Protein AF-A0A1H7PS99-F1 (afdb_monomer_lite)

Secondary structure (DSSP, 8-state):
--PPEEESSHHHHHHHHTSHHHHHHHHHHT-EEEETTEEEE--------

Radius of gyration: 11.41 Å; chains: 1; bounding box: 31×22×28 Å

Structure (mmCIF, N/CA/C/O backbone):
data_AF-A0A1H7PS99-F1
#
_entry.id   AF-A0A1H7PS99-F1
#
loop_
_atom_site.group_PDB
_atom_site.id
_atom_site.type_symbol
_atom_site.label_atom_id
_atom_site.label_alt_id
_atom_site.label_comp_id
_atom_site.label_asym_id
_atom_site.label_entity_id
_atom_site.label_seq_id
_atom_site.pdbx_PDB_ins_code
_atom_site.Cartn_x
_atom_site.Cartn_y
_atom_site.Cartn_z
_atom_site.occupancy
_atom_site.B_iso_or_equiv
_atom_site.auth_seq_id
_atom_site.auth_comp_id
_atom_site.auth_asym_id
_atom_site.auth_atom_id
_atom_site.pdbx_PDB_model_num
ATOM 1 N N . MET A 1 1 ? -17.382 0.382 6.919 1.00 47.53 1 MET A N 1
ATOM 2 C CA . MET A 1 1 ? -16.780 -0.206 5.701 1.00 47.53 1 MET A CA 1
ATOM 3 C C . MET A 1 1 ? -15.280 -0.006 5.820 1.00 47.53 1 MET A C 1
ATOM 5 O O . MET A 1 1 ? -14.893 1.123 6.086 1.00 47.53 1 MET A O 1
ATOM 9 N N . LYS A 1 2 ? -14.461 -1.066 5.739 1.00 58.59 2 LYS A N 1
ATOM 10 C CA . LYS A 1 2 ? -12.998 -0.908 5.655 1.00 58.59 2 LYS A CA 1
ATOM 11 C C . LYS A 1 2 ? -12.699 -0.343 4.263 1.00 58.59 2 LYS A C 1
ATOM 13 O O . LYS A 1 2 ? -13.068 -0.977 3.276 1.00 58.59 2 LYS A O 1
ATOM 18 N N . TYR A 1 3 ? -12.160 0.868 4.193 1.00 66.06 3 TYR A N 1
ATOM 19 C CA . TYR A 1 3 ? -11.723 1.463 2.933 1.00 66.06 3 TYR A CA 1
ATOM 20 C C . TYR A 1 3 ? -10.458 0.720 2.487 1.00 66.06 3 TYR A C 1
ATOM 22 O O . TYR A 1 3 ? -9.592 0.455 3.308 1.00 66.06 3 TYR A O 1
ATOM 30 N N . ILE A 1 4 ? -10.388 0.310 1.220 1.00 78.00 4 ILE A N 1
ATOM 31 C CA . ILE A 1 4 ? -9.161 -0.239 0.631 1.00 78.00 4 ILE A CA 1
ATOM 32 C C . ILE A 1 4 ? -8.440 0.949 0.007 1.00 78.00 4 ILE A C 1
ATOM 34 O O . ILE A 1 4 ? -9.009 1.612 -0.864 1.00 78.00 4 ILE A O 1
ATOM 38 N N . LYS A 1 5 ? -7.224 1.246 0.469 1.00 88.25 5 LYS A N 1
ATOM 39 C CA . LYS A 1 5 ? -6.405 2.312 -0.115 1.00 88.25 5 LYS A CA 1
ATOM 40 C C . LYS A 1 5 ? -5.994 1.907 -1.534 1.00 88.25 5 LYS A C 1
ATOM 42 O O . LYS A 1 5 ? -5.615 0.759 -1.753 1.00 88.25 5 LYS A O 1
ATOM 47 N N . TYR A 1 6 ? -6.129 2.824 -2.490 1.00 93.19 6 TYR A N 1
ATOM 48 C CA . TYR A 1 6 ? -5.874 2.572 -3.909 1.00 93.19 6 TYR A CA 1
ATOM 49 C C . TYR A 1 6 ? -4.687 3.390 -4.415 1.00 93.19 6 TYR A C 1
ATOM 51 O O . TYR A 1 6 ? -4.590 4.576 -4.103 1.00 93.19 6 TYR A O 1
ATOM 59 N N . PHE A 1 7 ? -3.845 2.757 -5.227 1.00 94.69 7 PHE A N 1
ATOM 60 C CA . PHE A 1 7 ? -2.768 3.387 -5.985 1.00 94.69 7 PHE A CA 1
ATOM 61 C C . PHE A 1 7 ? -2.865 2.980 -7.458 1.00 94.69 7 PHE A C 1
ATOM 63 O O . PHE A 1 7 ? -3.171 1.824 -7.772 1.00 94.69 7 PHE A O 1
ATOM 70 N N . GLU A 1 8 ? -2.594 3.923 -8.362 1.00 93.88 8 GLU A N 1
ATOM 71 C CA . GLU A 1 8 ? -2.597 3.651 -9.804 1.00 93.88 8 GLU A CA 1
ATOM 72 C C . GLU A 1 8 ? -1.364 2.841 -10.211 1.00 93.88 8 GLU A C 1
ATOM 74 O O . GLU A 1 8 ? -1.449 1.997 -11.098 1.00 93.88 8 GLU A O 1
ATOM 79 N N . THR A 1 9 ? -0.236 3.045 -9.526 1.00 95.31 9 THR A N 1
ATOM 80 C CA . THR A 1 9 ? 1.034 2.375 -9.828 1.00 95.31 9 THR A CA 1
ATOM 81 C C . THR A 1 9 ? 1.717 1.795 -8.588 1.00 95.31 9 THR A C 1
ATOM 83 O O . THR A 1 9 ? 1.516 2.245 -7.457 1.00 95.31 9 THR A O 1
ATOM 86 N N . ILE A 1 10 ? 2.589 0.802 -8.807 1.00 93.81 10 ILE A N 1
ATOM 87 C CA . ILE A 1 10 ? 3.453 0.249 -7.751 1.00 93.81 10 ILE A CA 1
ATOM 88 C C . ILE A 1 10 ? 4.419 1.312 -7.217 1.00 93.81 10 ILE A C 1
ATOM 90 O O . ILE A 1 10 ? 4.645 1.363 -6.013 1.00 93.81 10 ILE A O 1
ATOM 94 N N . GLU A 1 11 ? 4.943 2.193 -8.072 1.00 95.31 11 GLU A N 1
ATOM 95 C CA . GLU A 1 11 ? 5.887 3.240 -7.661 1.00 95.31 11 GLU A CA 1
ATOM 96 C C . GLU A 1 11 ? 5.267 4.223 -6.659 1.00 95.31 11 GLU A C 1
ATOM 98 O O . GLU A 1 11 ? 5.912 4.601 -5.680 1.00 95.31 11 GLU A O 1
ATOM 103 N N . GLU A 1 12 ? 4.007 4.617 -6.862 1.00 95.38 12 GLU A N 1
ATOM 104 C CA . GLU A 1 12 ? 3.286 5.472 -5.913 1.00 95.38 12 GLU A CA 1
ATOM 105 C C . GLU A 1 12 ? 3.069 4.777 -4.572 1.00 95.38 12 GLU A C 1
ATOM 107 O O . GLU A 1 12 ? 3.314 5.373 -3.520 1.00 95.38 12 GLU A O 1
ATOM 112 N N . TYR A 1 13 ? 2.657 3.510 -4.611 1.00 94.00 13 TYR A N 1
ATOM 113 C CA . TYR A 1 13 ? 2.507 2.685 -3.420 1.00 94.00 13 TYR A CA 1
ATOM 114 C C . TYR A 1 13 ? 3.835 2.559 -2.649 1.00 94.00 13 TYR A C 1
ATOM 116 O O . TYR A 1 13 ? 3.873 2.796 -1.442 1.00 94.00 13 TYR A O 1
ATOM 124 N N . GLU A 1 14 ? 4.942 2.253 -3.331 1.00 93.25 14 GLU A N 1
ATOM 125 C CA . GLU A 1 14 ? 6.266 2.139 -2.711 1.00 93.25 14 GLU A CA 1
ATOM 126 C C . GLU A 1 14 ? 6.758 3.477 -2.152 1.00 93.25 14 GLU A C 1
ATOM 128 O O . GLU A 1 14 ? 7.357 3.522 -1.079 1.00 93.25 14 GLU A O 1
ATOM 133 N N . SER A 1 15 ? 6.511 4.580 -2.864 1.00 96.06 15 SER A N 1
ATOM 134 C CA . SER A 1 15 ? 6.833 5.927 -2.388 1.00 96.06 15 SER A CA 1
ATOM 135 C C . SER A 1 15 ? 6.063 6.265 -1.111 1.00 96.06 15 SER A C 1
ATOM 137 O O . SER A 1 15 ? 6.630 6.804 -0.162 1.00 96.06 15 SER A O 1
ATOM 139 N N . TRP A 1 16 ? 4.787 5.882 -1.052 1.00 94.69 16 TRP A N 1
ATOM 140 C CA . TRP A 1 16 ? 3.937 6.083 0.114 1.00 94.69 16 TRP A CA 1
ATOM 141 C C . TRP A 1 16 ? 4.363 5.213 1.310 1.00 94.69 16 TRP A C 1
ATOM 143 O O . TRP A 1 16 ? 4.452 5.725 2.427 1.00 94.69 16 TRP A O 1
ATOM 153 N N . MET A 1 17 ? 4.714 3.941 1.078 1.00 92.75 17 MET A N 1
ATOM 154 C CA . MET A 1 17 ? 5.194 3.001 2.108 1.00 92.75 17 MET A CA 1
ATOM 155 C C . MET A 1 17 ? 6.580 3.338 2.673 1.00 92.75 17 MET A C 1
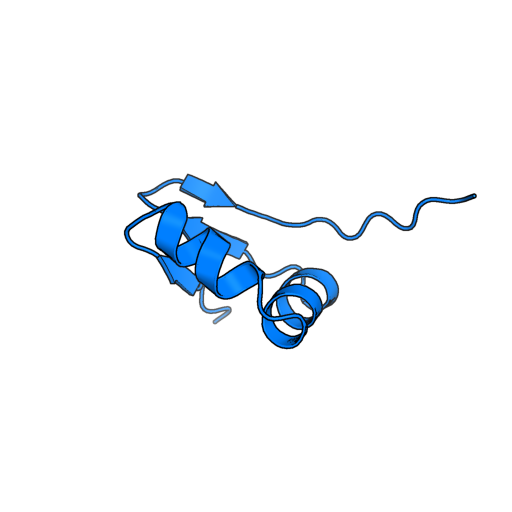ATOM 157 O O . MET A 1 17 ? 6.951 2.823 3.724 1.00 92.75 17 MET A O 1
ATOM 161 N N . LYS A 1 18 ? 7.365 4.198 2.011 1.00 93.19 18 LYS A N 1
ATOM 162 C CA . LYS A 1 18 ? 8.651 4.685 2.549 1.00 93.19 18 LYS A CA 1
ATOM 163 C C . LYS A 1 18 ? 8.489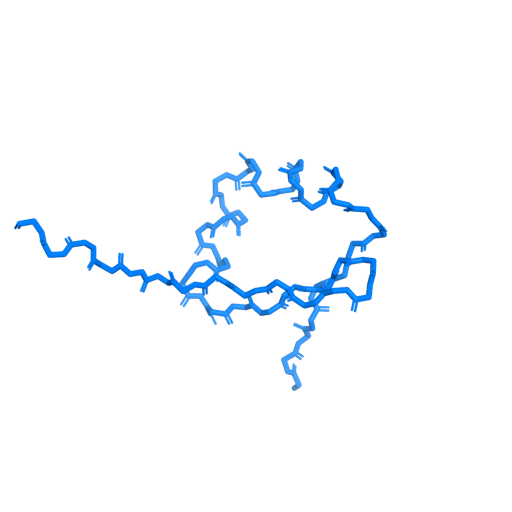 5.623 3.742 1.00 93.19 18 LYS A C 1
ATOM 165 O O . LYS A 1 18 ? 9.461 5.866 4.453 1.00 93.19 18 LYS A O 1
ATOM 170 N N . VAL A 1 19 ? 7.298 6.177 3.946 1.00 94.69 19 VAL A N 1
ATOM 171 C CA . VAL A 1 19 ? 6.984 6.961 5.141 1.00 94.69 19 VAL A CA 1
ATOM 172 C C . VAL A 1 19 ? 6.685 5.985 6.279 1.00 94.69 19 VAL A C 1
ATOM 174 O O . VAL A 1 19 ? 5.745 5.200 6.178 1.00 94.69 19 VAL A O 1
ATOM 177 N N . GLU A 1 20 ? 7.467 6.042 7.358 1.00 90.31 20 GLU A N 1
ATOM 178 C CA . GLU A 1 20 ? 7.374 5.084 8.474 1.00 90.31 20 GLU A CA 1
ATOM 179 C C . GLU A 1 20 ? 5.966 5.006 9.084 1.00 90.31 20 GLU A C 1
ATOM 181 O O . GLU A 1 20 ? 5.470 3.908 9.307 1.00 90.31 20 GLU A O 1
ATOM 186 N N . GLU A 1 21 ? 5.288 6.145 9.261 1.00 91.00 21 GLU A N 1
ATOM 187 C CA . GLU A 1 21 ? 3.919 6.212 9.805 1.00 91.00 21 GLU A CA 1
ATOM 188 C C . GLU A 1 21 ? 2.911 5.417 8.956 1.00 91.00 21 GLU A C 1
ATOM 190 O O . GLU A 1 21 ? 2.100 4.656 9.481 1.00 91.00 21 GLU A O 1
ATOM 195 N N . ASN A 1 22 ? 3.007 5.533 7.629 1.00 90.62 22 ASN A N 1
ATOM 196 C CA . ASN A 1 22 ? 2.138 4.817 6.696 1.00 90.62 22 ASN A CA 1
ATOM 197 C C . ASN A 1 22 ? 2.372 3.308 6.763 1.00 90.62 22 ASN A C 1
ATOM 199 O O . ASN A 1 22 ? 1.426 2.520 6.748 1.00 90.62 22 ASN A O 1
ATOM 203 N N . ALA A 1 23 ? 3.642 2.910 6.821 1.00 87.75 23 ALA A N 1
ATOM 204 C CA . ALA A 1 23 ? 4.012 1.514 6.936 1.00 87.75 23 ALA A CA 1
ATOM 205 C C . ALA A 1 23 ? 3.507 0.927 8.261 1.00 87.75 23 ALA A C 1
ATOM 207 O O . ALA A 1 23 ? 2.850 -0.113 8.252 1.00 87.75 23 ALA A O 1
ATOM 208 N N . GLU A 1 24 ? 3.761 1.605 9.384 1.00 88.69 24 GLU A N 1
ATOM 209 C CA . GLU A 1 24 ? 3.316 1.184 10.714 1.00 88.69 24 GLU A CA 1
ATOM 210 C C . GLU A 1 24 ? 1.794 1.002 10.772 1.00 88.69 24 GLU A C 1
ATOM 212 O O . GLU A 1 24 ? 1.324 -0.045 11.221 1.00 88.69 24 GLU A O 1
ATOM 217 N N . GLU A 1 25 ? 1.026 1.961 10.245 1.00 88.50 25 GLU A N 1
ATOM 218 C CA . GLU A 1 25 ? -0.435 1.875 10.175 1.00 88.50 25 GLU A CA 1
ATOM 219 C C . GLU A 1 25 ? -0.890 0.618 9.424 1.00 88.50 25 GLU A C 1
ATOM 221 O O . GLU A 1 25 ? -1.737 -0.133 9.914 1.00 88.50 25 GLU A O 1
ATOM 226 N N . VAL A 1 26 ? -0.310 0.348 8.254 1.00 88.06 26 VAL A N 1
ATOM 227 C CA . VAL A 1 26 ? -0.677 -0.806 7.419 1.00 88.06 26 VAL A CA 1
ATOM 228 C C . VAL A 1 26 ? -0.334 -2.124 8.103 1.00 88.06 26 VAL A C 1
ATOM 230 O O . VAL A 1 26 ? -1.146 -3.051 8.077 1.00 88.06 26 VAL A O 1
ATOM 233 N N . TYR A 1 27 ? 0.836 -2.209 8.741 1.00 85.25 27 TYR A N 1
ATOM 234 C CA . TYR A 1 27 ? 1.259 -3.408 9.462 1.00 85.25 27 TYR A CA 1
ATOM 235 C C . TYR A 1 27 ? 0.406 -3.674 10.708 1.00 85.25 27 TYR A C 1
ATOM 237 O O . TYR A 1 27 ? 0.047 -4.824 10.949 1.00 85.25 27 TYR A O 1
ATOM 245 N N . GLN A 1 28 ? 0.046 -2.642 11.480 1.00 84.19 28 GLN A N 1
ATOM 246 C CA . GLN A 1 28 ? -0.761 -2.799 12.698 1.00 84.19 28 GLN A CA 1
ATOM 247 C C . GLN A 1 28 ? -2.241 -3.074 12.410 1.00 84.19 28 GLN A C 1
ATOM 249 O O . GLN A 1 28 ? -2.900 -3.797 13.156 1.00 84.19 28 GLN A O 1
ATOM 254 N N . SER A 1 29 ? -2.787 -2.479 11.350 1.00 83.81 29 SER A N 1
ATOM 255 C CA . SER A 1 29 ? -4.216 -2.576 11.022 1.00 83.81 29 SER A CA 1
ATOM 256 C C . SER A 1 29 ? -4.572 -3.750 10.102 1.00 83.81 29 SER A C 1
ATOM 258 O O . SER A 1 29 ? -5.764 -4.004 9.862 1.00 83.81 29 SER A O 1
ATOM 260 N N . GLU A 1 30 ? -3.553 -4.445 9.580 1.00 80.44 30 GLU A N 1
ATOM 261 C CA . GLU A 1 30 ? -3.669 -5.449 8.516 1.00 80.44 30 GLU A CA 1
ATOM 262 C C . GLU A 1 30 ? -4.478 -4.907 7.320 1.00 80.44 30 GLU A C 1
ATOM 264 O O . GLU A 1 30 ? -5.344 -5.586 6.747 1.00 80.44 30 GLU A O 1
ATOM 269 N N . GLU A 1 31 ? -4.262 -3.630 6.980 1.00 84.31 31 GLU A N 1
ATOM 270 C CA . GLU A 1 31 ? -4.982 -2.975 5.893 1.00 84.31 31 GLU A CA 1
ATOM 271 C C . GLU A 1 31 ? -4.603 -3.595 4.540 1.00 84.31 31 GLU A C 1
ATOM 273 O O . GLU A 1 31 ? -3.443 -3.890 4.242 1.00 84.31 31 GLU A O 1
ATOM 278 N N . LYS A 1 32 ? -5.624 -3.816 3.705 1.00 88.19 32 LYS A N 1
ATOM 279 C CA . LYS A 1 32 ? -5.450 -4.276 2.326 1.00 88.19 32 LYS A CA 1
ATOM 280 C C . LYS A 1 32 ? -5.356 -3.066 1.414 1.00 88.19 32 LYS A C 1
ATOM 282 O O . LYS A 1 32 ? -6.183 -2.160 1.509 1.00 88.19 32 LYS A O 1
ATOM 287 N N . ILE A 1 33 ? -4.403 -3.108 0.496 1.00 91.00 33 ILE A N 1
ATOM 288 C CA . ILE A 1 33 ? -4.117 -2.039 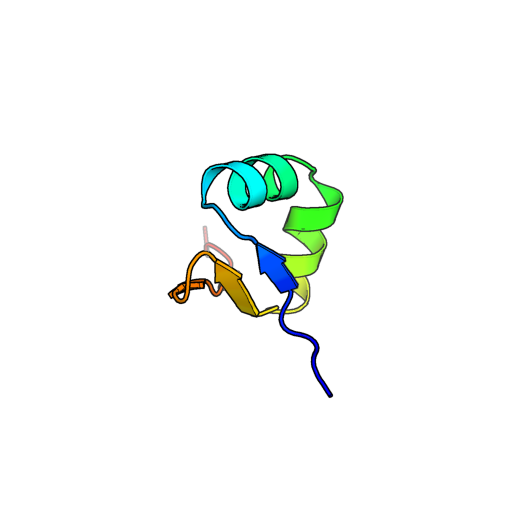-0.458 1.00 91.00 33 ILE A CA 1
ATOM 289 C C . ILE A 1 33 ? -4.362 -2.581 -1.867 1.00 91.00 33 ILE A C 1
ATOM 291 O O . ILE A 1 33 ? -3.990 -3.711 -2.169 1.00 91.00 33 ILE A O 1
ATOM 295 N N . LEU A 1 34 ? -5.015 -1.805 -2.727 1.00 92.06 34 LEU A N 1
ATOM 296 C CA . LEU A 1 34 ? -5.227 -2.124 -4.137 1.00 92.06 34 LEU A CA 1
ATOM 297 C C . LEU A 1 34 ? -4.256 -1.303 -4.984 1.00 92.06 34 LEU A C 1
ATOM 299 O O . LEU A 1 34 ? -4.284 -0.079 -4.937 1.00 92.06 34 LEU A O 1
ATOM 303 N N . VAL A 1 35 ? -3.433 -1.967 -5.782 1.00 94.06 35 VAL A N 1
ATOM 304 C CA . VAL A 1 35 ? -2.450 -1.334 -6.662 1.00 94.06 35 VAL A CA 1
ATOM 305 C C . VAL A 1 35 ? -2.627 -1.902 -8.056 1.00 94.06 35 VAL A C 1
ATOM 307 O O . VAL A 1 35 ? -2.456 -3.103 -8.231 1.00 94.06 35 VAL A O 1
ATOM 310 N N . ASP A 1 36 ? -3.016 -1.077 -9.028 1.00 93.31 36 ASP A N 1
ATOM 311 C CA . ASP A 1 36 ? -3.216 -1.510 -10.425 1.00 93.31 36 ASP A CA 1
ATOM 312 C C . ASP A 1 36 ? -4.040 -2.819 -10.562 1.00 93.31 36 ASP A C 1
ATOM 3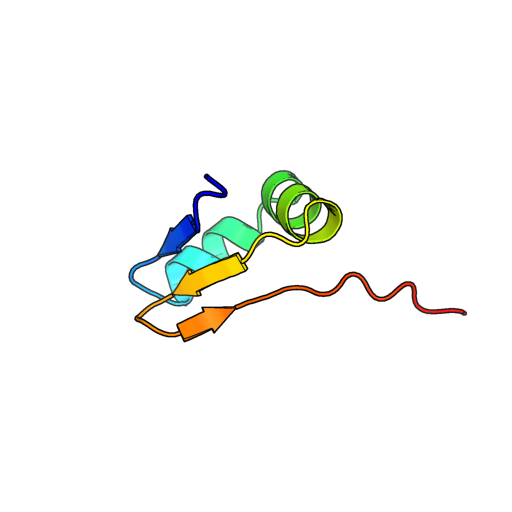14 O O . ASP A 1 36 ? -3.687 -3.773 -11.253 1.00 93.31 36 ASP A O 1
ATOM 318 N N . GLY A 1 37 ? -5.130 -2.931 -9.794 1.00 90.56 37 GLY A N 1
ATOM 319 C CA . GLY A 1 37 ? -5.980 -4.130 -9.791 1.00 90.56 37 GLY A CA 1
ATOM 320 C C . GLY A 1 37 ? -5.446 -5.325 -8.981 1.00 90.56 37 GLY A C 1
ATOM 321 O O . GLY A 1 37 ? -6.156 -6.321 -8.841 1.00 90.56 37 GLY A O 1
ATOM 322 N N . VAL A 1 38 ? -4.248 -5.230 -8.398 1.00 92.31 38 VAL A N 1
ATOM 323 C CA . VAL A 1 38 ? -3.636 -6.239 -7.519 1.00 92.31 38 VAL A CA 1
ATOM 324 C C . VAL A 1 38 ? -3.861 -5.880 -6.053 1.00 92.31 38 VAL A C 1
ATOM 326 O O . VAL A 1 38 ? -3.614 -4.756 -5.628 1.00 92.31 38 VAL A O 1
ATOM 329 N N . ILE A 1 39 ? -4.314 -6.844 -5.249 1.00 91.38 39 ILE A N 1
ATOM 330 C CA . ILE A 1 39 ? -4.465 -6.652 -3.802 1.00 91.38 39 ILE A CA 1
ATOM 331 C C . ILE A 1 39 ? -3.160 -7.037 -3.102 1.00 91.38 39 ILE A C 1
ATOM 333 O O . ILE A 1 39 ? -2.739 -8.192 -3.161 1.00 91.38 39 ILE A O 1
ATOM 337 N N . ILE A 1 40 ? -2.568 -6.078 -2.396 1.00 88.88 40 ILE A N 1
ATOM 338 C CA . ILE A 1 40 ? -1.425 -6.247 -1.503 1.00 88.88 40 ILE A CA 1
ATOM 339 C C . ILE A 1 40 ? -1.944 -6.307 -0.066 1.00 88.88 40 ILE A C 1
ATOM 341 O O . ILE A 1 40 ? -2.749 -5.479 0.366 1.00 88.88 40 ILE A O 1
ATOM 345 N N . SER A 1 41 ? -1.484 -7.299 0.686 1.00 86.38 41 SER A N 1
ATOM 346 C CA . SER A 1 41 ? -1.749 -7.421 2.117 1.00 86.38 41 SER A CA 1
ATOM 347 C C . SER A 1 41 ? -0.445 -7.670 2.848 1.00 86.38 41 SER A C 1
ATOM 349 O O . SER A 1 41 ? 0.297 -8.582 2.478 1.00 86.38 41 SER A O 1
ATOM 351 N N . HIS A 1 42 ? -0.207 -6.901 3.900 1.00 82.31 42 HIS A N 1
ATOM 352 C CA . HIS A 1 42 ? 0.927 -7.106 4.783 1.00 82.31 42 HIS A CA 1
ATOM 353 C C . HIS A 1 42 ? 0.484 -7.953 5.961 1.00 82.31 42 HIS A C 1
ATOM 355 O O . HIS A 1 42 ? -0.543 -7.686 6.577 1.00 82.31 42 HIS A O 1
ATOM 361 N N . THR A 1 43 ? 1.263 -8.978 6.269 1.00 71.94 43 THR A N 1
ATOM 362 C CA . THR A 1 43 ? 1.106 -9.740 7.502 1.00 71.94 43 THR A CA 1
ATOM 363 C C . THR A 1 43 ? 2.256 -9.356 8.407 1.00 71.94 43 THR A C 1
ATOM 365 O O . THR A 1 43 ? 3.411 -9.608 8.053 1.00 71.94 43 THR A O 1
ATOM 368 N N . TYR A 1 44 ? 1.956 -8.755 9.556 1.00 67.25 44 TYR A N 1
ATOM 369 C CA . TYR A 1 44 ? 2.952 -8.624 10.607 1.00 67.25 44 TYR A CA 1
ATOM 370 C C . TYR A 1 44 ? 3.286 -10.033 11.096 1.00 67.25 44 TYR A C 1
ATOM 372 O O . TYR A 1 44 ? 2.45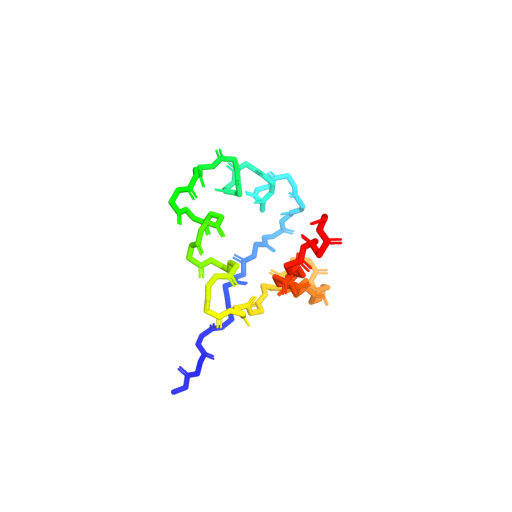2 -10.721 11.684 1.00 67.25 44 TYR A O 1
ATOM 380 N N . LYS A 1 45 ? 4.484 -10.506 10.765 1.00 64.50 45 LYS A N 1
ATOM 381 C CA . LYS A 1 45 ? 5.010 -11.754 11.296 1.00 64.50 45 LYS A CA 1
ATOM 382 C C . LYS A 1 45 ? 6.034 -11.351 12.337 1.00 64.50 45 LYS A C 1
ATOM 384 O O . LYS A 1 45 ? 7.108 -10.883 11.975 1.00 64.50 45 LYS A O 1
ATOM 389 N N . GLU A 1 46 ? 5.670 -11.474 13.608 1.00 62.88 46 GLU A N 1
ATOM 390 C CA . GLU A 1 46 ? 6.643 -11.428 14.695 1.00 62.88 46 GLU A CA 1
ATOM 391 C C . GLU A 1 46 ? 7.679 -12.515 14.376 1.00 62.88 46 GLU A C 1
ATOM 393 O O . GLU A 1 46 ? 7.360 -13.707 14.369 1.00 62.88 46 GLU A O 1
ATOM 398 N N . GLU A 1 47 ? 8.885 -12.118 13.965 1.00 60.59 47 GLU A N 1
ATOM 399 C CA . GLU A 1 47 ? 9.996 -13.059 13.911 1.00 60.59 47 GLU A CA 1
ATOM 400 C C . GLU A 1 47 ? 10.263 -13.474 15.360 1.00 60.59 47 GLU A C 1
ATOM 402 O O . GLU A 1 47 ? 10.785 -12.691 16.150 1.00 60.59 47 GLU A O 1
ATOM 407 N N . GLU A 1 48 ? 9.847 -14.688 15.730 1.00 50.72 48 GLU A N 1
ATOM 408 C CA . GLU A 1 48 ?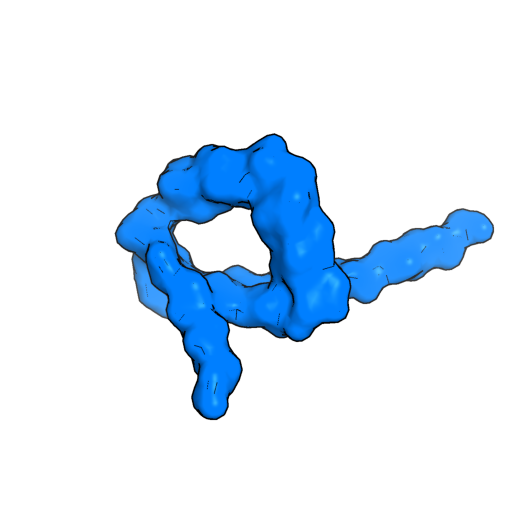 10.338 -15.345 16.941 1.00 50.72 48 GLU A CA 1
ATOM 409 C C . GLU A 1 48 ? 11.848 -15.578 16.753 1.00 50.72 48 GLU A C 1
ATOM 411 O O . GLU A 1 48 ? 12.254 -16.549 16.110 1.00 50.72 48 GLU A O 1
ATOM 416 N N . ILE A 1 49 ? 12.667 -14.640 17.245 1.00 49.03 49 ILE A N 1
ATOM 417 C CA . ILE A 1 49 ? 14.128 -14.776 17.386 1.00 49.03 49 ILE A CA 1
ATOM 418 C C . ILE A 1 49 ? 14.444 -15.432 18.729 1.00 49.03 49 ILE A C 1
ATOM 420 O O . ILE A 1 49 ? 13.931 -14.938 19.761 1.00 49.03 49 ILE A O 1
#

Foldseek 3Di:
DQDAAEDAAPVVVVVQCVPVVSVVCQAVVQHWHHYNNDIDTDHPDPPPD

Organism: NCBI:txid190974

Sequence (49 aa):
MKYIKYFETIEEYESWMKVEENAEEVYQSEEKILVDGVIISHTYKEEEI

pLDDT: mean 84.06, std 13.34, range [47.53, 96.06]